Protein AF-A0A536AVV0-F1 (afdb_monomer)

Secondary structure (DSSP, 8-state):
-HHHHHHHHHHHHHHHHHHHHHHHHHHHHHHHHHTTTS-THHHHHHHHH----TTSPPP-HHHHHHHHHHHHHHHHHHHTT-

pLDDT: mean 83.12, std 11.62, range [50.41, 96.94]

Solvent-accessible surface area (backbone atoms only — not comparable to full-atom values): 4363 Å² total; per-residue (Å²): 116,70,70,62,54,53,51,51,36,50,52,51,22,52,52,28,43,52,50,14,51,65,40,20,38,66,33,52,54,48,42,60,76,37,70,88,77,54,67,72,65,57,47,51,50,38,35,36,67,24,75,90,48,92,92,55,69,68,53,28,38,61,29,41,51,51,12,52,52,27,41,53,50,16,51,46,47,54,52,76,73,113

Nearest PDB structures (foldseek):
  8ueo-assembly1_1W  TM=2.709E-01  e=8.437E+00  Sus scrofa

Foldseek 3Di:
DVVVLLVVLVVLLVVLLVQLCVLCVQLVVQQVVCVPPDDSPVSNCCQQCNDPDPPTDHHSVRSNVSSVVSNVVSVVSVVVVD

Structure (mmCIF, N/CA/C/O backbone):
data_AF-A0A536AVV0-F1
#
_entry.id   AF-A0A536AVV0-F1
#
loop_
_atom_site.group_PDB
_atom_site.id
_atom_site.type_symbol
_atom_site.label_atom_id
_atom_site.label_alt_id
_atom_site.label_comp_id
_atom_site.label_asym_id
_atom_site.label_entity_id
_atom_site.label_seq_id
_atom_site.pdbx_PDB_ins_code
_atom_site.Cartn_x
_atom_site.Cartn_y
_atom_site.Cartn_z
_atom_site.occupancy
_atom_site.B_iso_or_equiv
_atom_site.auth_seq_id
_atom_site.auth_comp_id
_atom_site.auth_asym_id
_atom_site.auth_atom_id
_atom_site.pdbx_PDB_model_num
ATOM 1 N N . MET A 1 1 ? -23.972 1.960 26.986 1.00 54.91 1 MET A N 1
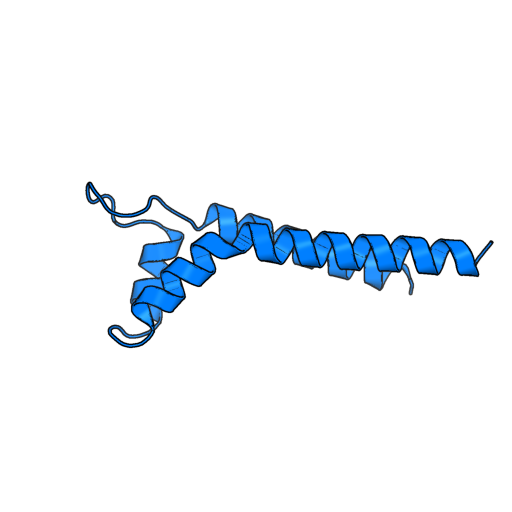ATOM 2 C CA . MET A 1 1 ? -23.089 2.902 26.253 1.00 54.91 1 MET A CA 1
ATOM 3 C C . MET A 1 1 ? -21.777 2.264 25.784 1.00 54.91 1 MET A C 1
ATOM 5 O O . MET A 1 1 ? -21.305 2.617 24.717 1.00 54.91 1 MET A O 1
ATOM 9 N N . VAL A 1 2 ? -21.217 1.281 26.501 1.00 57.66 2 VAL A N 1
ATOM 10 C CA . VAL A 1 2 ? -19.949 0.611 26.131 1.00 57.66 2 VAL A CA 1
ATOM 11 C C . VAL A 1 2 ? -20.026 -0.147 24.787 1.00 57.66 2 VAL A C 1
ATOM 13 O O . VAL A 1 2 ? -19.159 -0.004 23.931 1.00 57.66 2 VAL A O 1
ATOM 16 N N . ARG A 1 3 ? -21.120 -0.880 24.526 1.00 60.28 3 ARG A N 1
ATOM 17 C CA . ARG A 1 3 ? -21.289 -1.694 23.302 1.00 60.28 3 ARG A CA 1
ATOM 18 C C . ARG A 1 3 ? -21.385 -0.880 22.001 1.00 60.28 3 ARG A C 1
ATOM 20 O O . ARG A 1 3 ? -20.841 -1.313 20.992 1.00 60.28 3 ARG A O 1
ATOM 27 N N . SER A 1 4 ? -22.028 0.291 22.009 1.00 63.56 4 SER A N 1
ATOM 28 C CA . SER A 1 4 ? -22.142 1.152 20.816 1.00 63.56 4 SER A CA 1
ATOM 29 C C . SER A 1 4 ? -20.806 1.796 20.438 1.00 63.56 4 SER A C 1
ATOM 31 O O . SER A 1 4 ? -20.505 1.955 19.258 1.00 63.56 4 SER A O 1
ATOM 33 N N . TRP A 1 5 ? -19.973 2.096 21.434 1.00 67.25 5 TRP A N 1
ATOM 34 C CA . TRP A 1 5 ? -18.645 2.672 21.236 1.00 67.25 5 TRP A CA 1
ATOM 35 C C . TRP A 1 5 ? -17.669 1.673 20.590 1.00 67.25 5 TRP A C 1
ATOM 37 O O . TRP A 1 5 ? -16.875 2.030 19.720 1.00 67.25 5 TRP A O 1
ATOM 47 N N . HIS A 1 6 ? -17.793 0.387 20.935 1.00 75.00 6 HIS A N 1
ATOM 48 C CA . HIS A 1 6 ? -17.014 -0.679 20.300 1.00 75.00 6 HIS A CA 1
ATOM 49 C C . HIS A 1 6 ? -17.368 -0.889 18.827 1.00 75.00 6 HIS A C 1
ATOM 51 O O . HIS A 1 6 ? -16.467 -1.085 18.012 1.00 75.00 6 HIS A O 1
ATOM 57 N N . VAL A 1 7 ? -18.657 -0.817 18.479 1.00 80.38 7 VAL A N 1
ATOM 58 C CA . VAL A 1 7 ? -19.105 -0.929 17.083 1.00 80.38 7 VAL A CA 1
ATOM 59 C C . VAL A 1 7 ? -18.577 0.250 16.268 1.00 80.38 7 VAL A C 1
ATOM 61 O O . VAL A 1 7 ? -17.985 0.027 15.220 1.00 80.38 7 VAL A O 1
ATOM 64 N N . ALA A 1 8 ? -18.673 1.478 16.788 1.00 83.88 8 ALA A N 1
ATOM 65 C CA . ALA A 1 8 ? -18.167 2.667 16.102 1.00 83.88 8 ALA A CA 1
ATOM 66 C C . ALA A 1 8 ? -16.661 2.574 15.787 1.00 83.88 8 ALA A C 1
ATOM 68 O O . ALA A 1 8 ? -16.257 2.779 14.644 1.00 83.88 8 ALA A O 1
ATOM 69 N N . ASN A 1 9 ? -15.826 2.181 16.756 1.00 85.06 9 ASN A N 1
ATOM 70 C CA . ASN A 1 9 ? -14.383 2.038 16.528 1.00 85.06 9 ASN A CA 1
ATOM 71 C C . ASN A 1 9 ? -14.029 0.881 15.582 1.00 85.06 9 ASN A C 1
ATOM 73 O O . ASN A 1 9 ? -12.985 0.921 14.929 1.00 85.06 9 ASN A O 1
ATOM 77 N N . LEU A 1 10 ? -14.848 -0.176 15.526 1.00 86.69 10 LEU A N 1
ATOM 78 C CA . LEU A 1 10 ? -14.716 -1.250 14.533 1.00 86.69 10 LEU A CA 1
ATOM 79 C C . LEU A 1 10 ? -15.024 -0.742 13.137 1.00 86.69 10 LEU A C 1
ATOM 81 O O . LEU A 1 10 ? -14.203 -0.925 12.242 1.00 86.69 10 LEU A O 1
ATOM 85 N N . THR A 1 11 ? -16.144 -0.048 12.974 1.00 90.44 11 THR A N 1
ATOM 86 C CA . THR A 1 11 ? -16.527 0.547 11.698 1.00 90.44 11 THR A CA 1
ATOM 87 C C . THR A 1 11 ? -15.458 1.519 11.202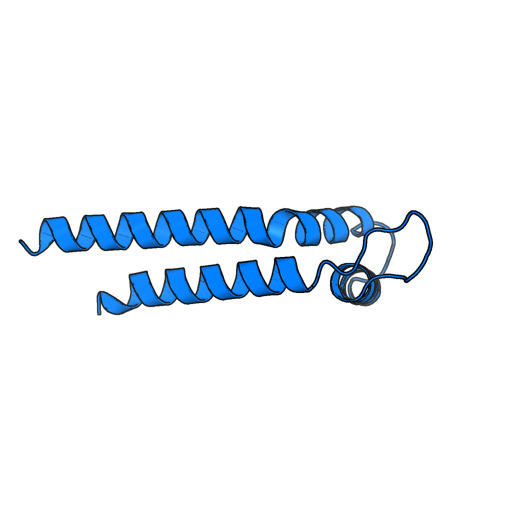 1.00 90.44 11 THR A C 1
ATOM 89 O O . THR A 1 11 ? -15.037 1.415 10.055 1.00 90.44 11 THR A O 1
ATOM 92 N N . VAL A 1 12 ? -14.938 2.394 12.069 1.00 91.81 12 VAL A N 1
ATOM 93 C CA . VAL A 1 12 ? -13.858 3.330 11.713 1.00 91.81 12 VAL A CA 1
ATOM 94 C C . VAL A 1 12 ? -12.592 2.590 11.280 1.00 91.81 12 VAL A C 1
ATOM 96 O O . VAL A 1 12 ? -12.027 2.917 10.241 1.00 91.81 12 VAL A O 1
ATOM 99 N N . ALA A 1 13 ? -12.160 1.564 12.019 1.00 91.75 13 ALA A N 1
ATOM 100 C CA . ALA A 1 13 ? -10.973 0.793 11.648 1.00 91.75 13 ALA A CA 1
ATOM 101 C C . ALA A 1 13 ? -11.135 0.091 10.285 1.00 91.75 13 ALA A C 1
ATOM 103 O O . ALA A 1 13 ? -10.200 0.090 9.487 1.00 91.75 13 ALA A O 1
ATOM 104 N N . VAL A 1 14 ? -12.321 -0.456 9.991 1.00 93.88 14 VAL A N 1
ATOM 105 C CA . VAL A 1 14 ? -12.615 -1.085 8.692 1.00 93.88 14 VAL A CA 1
ATOM 106 C C . VAL A 1 14 ? -12.612 -0.053 7.563 1.00 93.88 14 VAL A C 1
ATOM 108 O O . VAL A 1 14 ? -12.011 -0.300 6.522 1.00 93.88 14 VAL A O 1
ATOM 111 N N . LEU A 1 15 ? -13.224 1.116 7.768 1.00 95.94 15 LEU A N 1
ATOM 112 C CA . LEU A 1 15 ? -13.230 2.193 6.772 1.00 95.94 15 LEU A CA 1
ATOM 113 C C . LEU A 1 15 ? -11.818 2.721 6.488 1.00 95.94 15 LEU A C 1
ATOM 115 O O . LEU A 1 15 ? -11.483 2.981 5.336 1.00 95.94 15 LEU A O 1
ATOM 119 N N . LEU A 1 16 ? -10.972 2.835 7.515 1.00 95.06 16 LEU A N 1
ATOM 120 C CA . LEU A 1 16 ? -9.573 3.235 7.356 1.00 95.06 16 LEU A CA 1
ATOM 121 C C . LEU A 1 16 ? -8.757 2.169 6.617 1.00 95.06 16 LEU A C 1
ATOM 123 O O . LEU A 1 16 ? -7.973 2.510 5.739 1.00 95.06 16 LEU A O 1
ATOM 127 N N . ALA A 1 17 ? -8.970 0.884 6.907 1.00 93.19 17 ALA A N 1
ATOM 128 C CA . ALA A 1 17 ? -8.329 -0.200 6.162 1.00 93.19 17 ALA A CA 1
ATOM 129 C C . ALA A 1 17 ? -8.775 -0.227 4.689 1.00 93.19 17 ALA A C 1
ATOM 131 O O . ALA A 1 17 ? -7.958 -0.429 3.791 1.00 93.19 17 ALA A O 1
ATOM 132 N N . TRP A 1 18 ? -10.056 0.039 4.430 1.00 95.62 18 TRP A N 1
ATOM 133 C CA . TRP A 1 18 ? -10.583 0.193 3.077 1.00 95.62 18 TRP A CA 1
ATOM 134 C C . TRP A 1 18 ? -9.927 1.377 2.355 1.00 95.62 18 TRP A C 1
ATOM 136 O O . TRP A 1 18 ? -9.434 1.222 1.240 1.00 95.62 18 TRP A O 1
ATOM 146 N N . ALA A 1 19 ? -9.835 2.538 3.009 1.00 93.94 19 ALA A N 1
ATOM 147 C CA . ALA A 1 19 ? -9.150 3.710 2.466 1.00 93.94 19 ALA A CA 1
ATOM 148 C C . ALA A 1 19 ? -7.663 3.435 2.186 1.00 93.94 19 ALA A C 1
ATOM 150 O O . ALA A 1 19 ? -7.156 3.841 1.141 1.00 93.94 19 ALA A O 1
ATOM 151 N N . ALA A 1 20 ? -6.981 2.696 3.068 1.00 95.25 20 ALA A N 1
ATOM 152 C CA . ALA A 1 20 ? -5.591 2.296 2.873 1.00 95.25 20 ALA A CA 1
ATOM 153 C C . ALA A 1 20 ? -5.393 1.492 1.585 1.00 95.25 20 ALA A C 1
ATOM 155 O O . ALA A 1 20 ? -4.458 1.761 0.829 1.00 95.25 20 ALA A O 1
ATOM 156 N N . TYR A 1 21 ? -6.285 0.530 1.329 1.00 93.62 21 TYR A N 1
ATOM 157 C CA . TYR A 1 21 ? -6.242 -0.301 0.130 1.00 93.62 21 TYR A CA 1
ATOM 158 C C . TYR A 1 21 ? -6.357 0.541 -1.142 1.00 93.62 21 TYR A C 1
ATOM 160 O O . TYR A 1 21 ? -5.500 0.444 -2.017 1.00 93.62 21 TYR A O 1
ATOM 168 N N . TRP A 1 22 ? -7.360 1.418 -1.220 1.00 96.12 22 TRP A N 1
ATOM 169 C CA . TRP A 1 22 ? -7.564 2.270 -2.396 1.00 96.12 22 TRP A CA 1
ATOM 170 C C . TRP A 1 22 ? -6.463 3.311 -2.581 1.00 96.12 22 TRP A C 1
ATOM 172 O O . TRP A 1 22 ? -6.081 3.598 -3.712 1.00 96.12 22 TRP A O 1
ATOM 182 N N . ALA A 1 23 ? -5.915 3.845 -1.488 1.00 93.88 23 ALA A N 1
ATOM 183 C CA . ALA A 1 23 ? -4.806 4.788 -1.547 1.00 93.88 23 ALA A CA 1
ATOM 184 C C . ALA A 1 23 ? -3.541 4.139 -2.127 1.00 93.88 23 ALA A C 1
ATOM 186 O O . ALA A 1 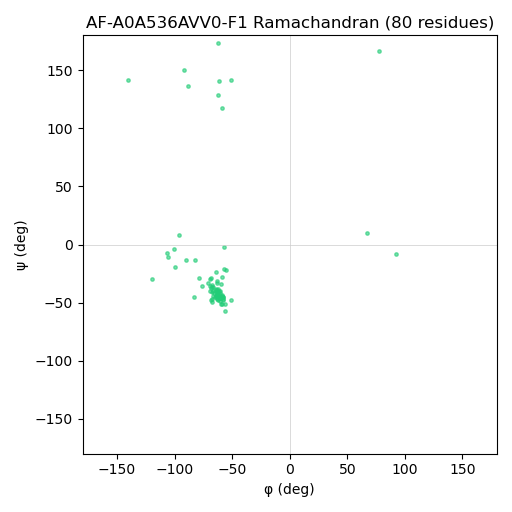23 ? -2.904 4.732 -2.996 1.00 93.88 23 ALA A O 1
ATOM 187 N N . ALA A 1 24 ? -3.209 2.920 -1.686 1.00 93.75 24 ALA A N 1
ATOM 188 C CA . ALA A 1 24 ? -2.021 2.190 -2.127 1.00 93.75 24 ALA A CA 1
ATOM 189 C C . ALA A 1 24 ? -2.201 1.452 -3.467 1.00 93.75 24 ALA A C 1
ATOM 191 O O . ALA A 1 24 ? -1.206 1.024 -4.055 1.00 93.75 24 ALA A O 1
ATOM 192 N N . LEU A 1 25 ? -3.439 1.305 -3.956 1.00 93.56 25 LEU A N 1
ATOM 193 C CA . LEU A 1 25 ? -3.777 0.504 -5.137 1.00 93.56 25 LEU A CA 1
ATOM 194 C C . LEU A 1 25 ? -2.914 0.818 -6.372 1.00 93.56 25 LEU A C 1
ATOM 196 O O . LEU A 1 25 ? -2.350 -0.122 -6.927 1.00 93.56 25 LEU A O 1
ATOM 200 N N . PRO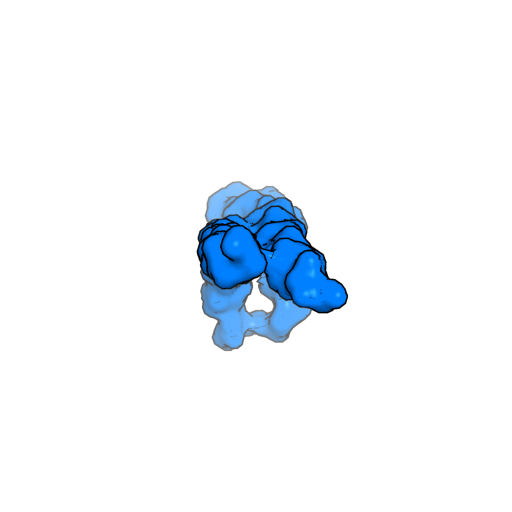 A 1 26 ? -2.699 2.092 -6.764 1.00 90.81 26 PRO A N 1
ATOM 201 C CA . PRO A 1 26 ? -1.898 2.398 -7.951 1.00 90.81 26 PRO A CA 1
ATOM 202 C C . PRO A 1 26 ? -0.448 1.915 -7.827 1.00 90.81 26 PRO A C 1
ATOM 204 O O . PRO A 1 26 ? 0.126 1.397 -8.783 1.00 90.81 26 PRO A O 1
ATOM 207 N N . TRP A 1 27 ? 0.145 2.040 -6.635 1.00 90.56 27 TRP A N 1
ATOM 208 C CA . TRP A 1 27 ? 1.508 1.572 -6.377 1.00 90.56 27 TRP A CA 1
ATOM 209 C C . TRP A 1 27 ? 1.584 0.039 -6.388 1.00 90.56 27 TRP A C 1
ATOM 211 O O . TRP A 1 27 ? 2.517 -0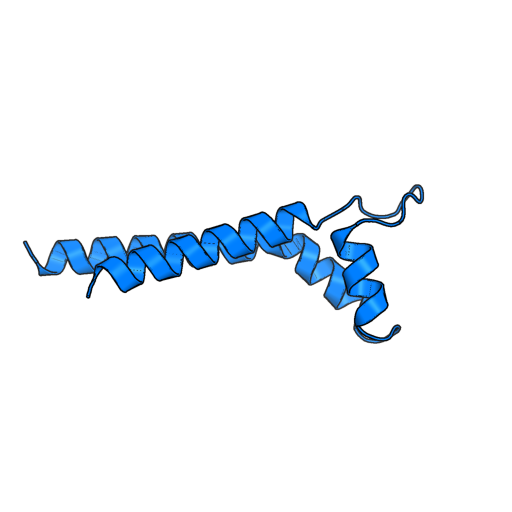.532 -6.952 1.00 90.56 27 TRP A O 1
ATOM 221 N N . LEU A 1 28 ? 0.575 -0.635 -5.823 1.00 89.50 28 LEU A N 1
ATOM 222 C CA . LEU A 1 28 ? 0.472 -2.096 -5.847 1.00 89.50 28 LEU A CA 1
ATOM 223 C C . LEU A 1 28 ? 0.320 -2.634 -7.272 1.00 89.50 28 LEU A C 1
ATOM 225 O O . LEU A 1 28 ? 0.983 -3.609 -7.626 1.00 89.50 28 LEU A O 1
ATOM 229 N N . ASP A 1 29 ? -0.516 -2.003 -8.092 1.00 89.69 29 ASP A N 1
ATOM 230 C CA . ASP A 1 29 ? -0.716 -2.403 -9.485 1.00 89.69 29 ASP A CA 1
ATOM 231 C C . ASP A 1 29 ? 0.534 -2.149 -10.331 1.00 89.69 29 ASP A C 1
ATOM 233 O O . ASP A 1 29 ? 0.897 -3.001 -11.145 1.00 89.69 29 ASP A O 1
ATOM 237 N N . CYS A 1 30 ? 1.261 -1.058 -10.065 1.00 87.00 30 CYS A N 1
ATOM 238 C CA . CYS A 1 30 ? 2.576 -0.827 -10.656 1.00 87.00 30 CYS A CA 1
ATOM 239 C C . CYS A 1 30 ? 3.531 -1.990 -10.349 1.00 87.00 30 CYS A C 1
ATOM 241 O O . CYS A 1 30 ? 4.071 -2.584 -11.274 1.00 87.00 30 CYS A O 1
ATOM 243 N N . ILE A 1 31 ? 3.683 -2.400 -9.082 1.00 87.06 31 ILE A N 1
ATOM 244 C CA . ILE A 1 31 ? 4.566 -3.527 -8.727 1.00 87.06 31 ILE A CA 1
ATOM 245 C C . ILE A 1 31 ? 4.117 -4.843 -9.364 1.00 87.06 31 ILE A C 1
ATOM 247 O O . ILE A 1 31 ? 4.952 -5.604 -9.858 1.00 87.06 31 ILE A O 1
ATOM 251 N N . ARG A 1 32 ? 2.808 -5.117 -9.385 1.00 87.25 32 ARG A N 1
ATOM 252 C CA . ARG A 1 32 ? 2.258 -6.337 -9.995 1.00 87.25 32 ARG A CA 1
ATOM 253 C C . ARG A 1 32 ? 2.596 -6.448 -11.477 1.00 87.25 32 ARG A C 1
ATOM 255 O O . ARG A 1 32 ? 2.842 -7.558 -11.941 1.00 87.25 32 ARG A O 1
ATOM 262 N N . ALA A 1 33 ? 2.676 -5.327 -12.194 1.00 85.00 33 ALA A N 1
ATOM 263 C CA . ALA A 1 33 ? 3.071 -5.312 -13.600 1.00 85.00 33 ALA A CA 1
ATOM 264 C C . ALA A 1 33 ? 4.519 -5.796 -13.833 1.00 85.00 33 ALA A C 1
ATOM 266 O O . ALA A 1 33 ? 4.827 -6.285 -14.917 1.00 85.00 33 ALA A O 1
ATOM 267 N N . PHE A 1 34 ? 5.398 -5.722 -12.825 1.00 79.94 34 PHE A N 1
ATOM 268 C CA . PHE A 1 34 ? 6.804 -6.142 -12.929 1.00 79.94 34 PHE A CA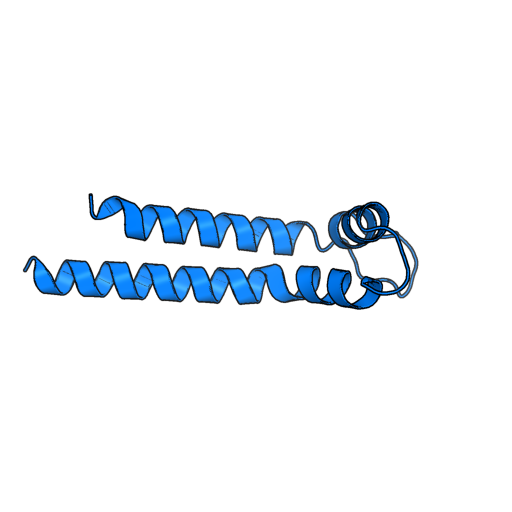 1
ATOM 269 C C . PHE A 1 34 ? 7.103 -7.527 -12.338 1.00 79.94 34 PHE A C 1
ATOM 271 O O . PHE A 1 34 ? 8.235 -7.999 -12.460 1.00 79.94 34 PHE A O 1
ATOM 278 N N . HIS A 1 35 ? 6.114 -8.192 -11.728 1.00 67.56 35 HIS A N 1
ATOM 279 C CA . HIS A 1 35 ? 6.283 -9.407 -10.912 1.00 67.56 35 HIS A CA 1
ATOM 280 C C . HIS A 1 35 ? 7.002 -10.571 -11.628 1.00 67.56 35 HIS A C 1
ATOM 282 O O . HIS A 1 35 ? 7.580 -11.426 -10.965 1.00 67.56 35 HIS A O 1
ATOM 288 N N . ALA A 1 36 ? 7.013 -10.602 -12.963 1.00 65.31 36 ALA A N 1
ATOM 289 C CA . ALA A 1 36 ? 7.604 -11.692 -13.743 1.00 65.31 36 ALA A CA 1
ATOM 290 C C . ALA A 1 36 ? 8.943 -11.359 -14.431 1.00 65.31 36 ALA A C 1
ATOM 292 O O . ALA A 1 36 ? 9.539 -12.250 -15.029 1.00 65.31 36 ALA A O 1
ATOM 293 N N . ILE A 1 37 ? 9.402 -10.101 -14.409 1.00 65.75 37 ILE A N 1
ATOM 294 C CA . ILE A 1 37 ? 10.410 -9.626 -15.380 1.00 65.75 37 ILE A CA 1
ATOM 295 C C . ILE A 1 37 ? 11.698 -9.136 -14.705 1.00 65.75 37 ILE A C 1
ATOM 297 O O . ILE A 1 37 ? 12.769 -9.225 -15.301 1.00 65.75 37 ILE A O 1
ATOM 301 N N . VAL A 1 38 ? 11.625 -8.621 -13.474 1.00 69.31 38 VAL A N 1
ATOM 302 C CA . VAL A 1 38 ? 12.747 -7.900 -12.851 1.00 69.31 38 VAL A CA 1
ATOM 303 C C . VAL A 1 38 ? 12.862 -8.269 -11.365 1.00 69.31 38 VAL A C 1
ATOM 305 O O . VAL A 1 38 ? 11.828 -8.423 -10.709 1.00 69.31 38 VAL A O 1
ATOM 308 N N . PRO A 1 39 ? 14.079 -8.410 -10.799 1.00 74.94 39 PRO A N 1
ATOM 309 C CA . PRO A 1 39 ? 14.265 -8.541 -9.353 1.00 74.94 39 PRO A CA 1
ATOM 310 C C . PRO A 1 39 ? 13.531 -7.430 -8.601 1.00 74.94 39 PRO A C 1
ATOM 312 O O . PRO A 1 39 ? 13.541 -6.283 -9.028 1.00 74.94 39 PRO A O 1
ATOM 315 N N . ILE A 1 40 ? 12.928 -7.765 -7.456 1.00 75.06 40 ILE A N 1
ATOM 316 C CA . ILE A 1 40 ? 11.951 -6.922 -6.740 1.00 75.06 40 ILE A CA 1
ATOM 317 C C . ILE A 1 40 ? 12.454 -5.513 -6.360 1.00 75.06 40 ILE A C 1
ATOM 319 O O . ILE A 1 40 ? 11.647 -4.610 -6.151 1.00 75.06 40 ILE A O 1
ATOM 323 N N . GLY A 1 41 ? 13.773 -5.300 -6.297 1.00 78.50 41 GLY A N 1
ATOM 324 C CA . GLY A 1 41 ? 14.387 -4.016 -5.944 1.00 78.50 41 GLY A CA 1
ATOM 325 C C . GLY A 1 41 ? 14.166 -2.908 -6.980 1.00 78.50 41 GLY A C 1
ATOM 326 O O . GLY A 1 41 ? 13.765 -1.801 -6.613 1.00 78.50 41 GLY A O 1
ATOM 327 N N . GLU A 1 42 ? 14.371 -3.199 -8.268 1.00 79.75 42 GLU A N 1
ATOM 328 C CA . GLU A 1 42 ? 14.105 -2.257 -9.361 1.00 79.75 42 GLU A CA 1
ATOM 329 C C . GLU A 1 42 ? 12.653 -1.749 -9.369 1.00 79.75 42 GLU A C 1
ATOM 331 O O . GLU A 1 42 ? 12.461 -0.538 -9.267 1.00 79.75 42 GLU A O 1
ATOM 336 N N . PRO A 1 43 ? 11.613 -2.602 -9.445 1.00 81.69 43 PRO A N 1
ATOM 337 C CA . PRO A 1 43 ? 10.234 -2.145 -9.530 1.00 81.69 43 PRO A CA 1
ATOM 338 C C . PRO A 1 43 ? 9.797 -1.379 -8.284 1.00 81.69 43 PRO A C 1
ATOM 340 O O . PRO A 1 43 ? 9.045 -0.417 -8.415 1.00 81.69 43 PRO A O 1
ATOM 343 N N . LEU A 1 44 ? 10.328 -1.703 -7.096 1.00 85.00 44 LEU A N 1
ATOM 344 C CA . LEU A 1 44 ? 10.132 -0.855 -5.919 1.00 85.00 44 LEU A CA 1
ATOM 345 C C . LEU A 1 44 ? 10.669 0.554 -6.162 1.00 85.00 44 LEU A C 1
ATOM 347 O O . LEU A 1 44 ? 9.944 1.526 -5.956 1.00 85.00 44 LEU A O 1
ATOM 351 N N . ARG A 1 45 ? 11.917 0.696 -6.620 1.00 84.50 45 ARG A N 1
ATOM 352 C CA . ARG A 1 45 ? 12.502 2.017 -6.880 1.00 84.50 45 ARG A CA 1
ATOM 353 C C . ARG A 1 45 ? 11.706 2.777 -7.942 1.00 84.50 45 ARG A C 1
ATOM 355 O O . ARG A 1 45 ? 11.402 3.951 -7.751 1.00 84.50 45 ARG A O 1
ATOM 362 N N . LEU A 1 46 ? 11.334 2.097 -9.023 1.00 84.19 46 LEU A N 1
ATOM 363 C CA . LEU A 1 46 ? 10.640 2.689 -10.164 1.00 84.19 46 LEU A CA 1
ATOM 364 C C . LEU A 1 46 ? 9.217 3.133 -9.820 1.00 84.19 46 LEU A C 1
ATOM 366 O O . LEU A 1 46 ? 8.855 4.269 -10.107 1.00 84.19 46 LEU A O 1
ATOM 370 N N . CYS A 1 47 ? 8.428 2.289 -9.157 1.00 86.69 47 CYS A N 1
ATOM 371 C CA . CYS A 1 47 ? 7.062 2.637 -8.764 1.00 86.69 47 CYS A CA 1
ATOM 372 C C . CYS A 1 47 ? 7.038 3.710 -7.666 1.00 86.69 47 CYS A C 1
ATOM 374 O O . CYS A 1 47 ? 6.111 4.514 -7.597 1.00 86.69 47 CYS A O 1
ATOM 376 N N . THR A 1 48 ? 8.061 3.765 -6.809 1.00 88.31 48 THR A N 1
ATOM 377 C CA . THR A 1 48 ? 8.095 4.720 -5.691 1.00 88.31 48 THR A CA 1
ATOM 378 C C . THR A 1 48 ? 8.596 6.098 -6.123 1.00 88.31 48 THR A C 1
ATOM 380 O O . THR A 1 48 ? 7.9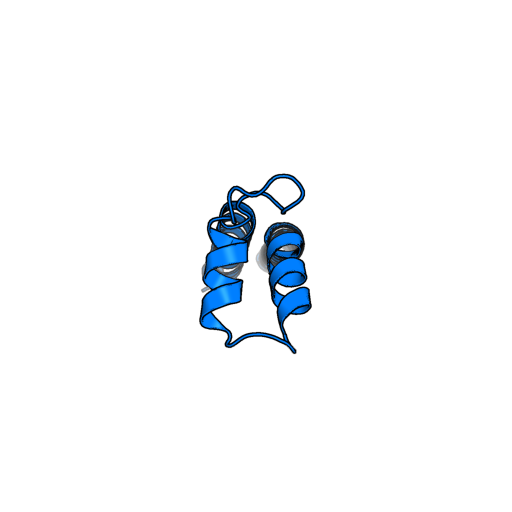76 7.103 -5.775 1.00 88.31 48 THR A O 1
ATOM 383 N N . PHE A 1 49 ? 9.679 6.160 -6.904 1.00 86.44 49 PHE A N 1
ATOM 384 C CA . PHE A 1 49 ? 10.350 7.415 -7.270 1.00 86.44 49 PHE A CA 1
ATOM 385 C C . PHE A 1 49 ? 10.109 7.860 -8.720 1.00 86.44 49 PHE A C 1
ATOM 387 O O . PHE A 1 49 ? 10.411 9.001 -9.062 1.00 86.44 49 PHE A O 1
ATOM 394 N N . GLY A 1 50 ? 9.519 7.005 -9.558 1.00 79.94 50 GLY A N 1
ATOM 395 C CA . GLY A 1 50 ? 9.299 7.280 -10.976 1.00 79.94 50 GLY A CA 1
ATOM 396 C C . GLY A 1 50 ? 10.561 7.108 -11.830 1.00 79.94 50 GLY A C 1
ATOM 397 O O . GLY A 1 50 ? 11.681 7.005 -11.328 1.00 79.94 50 GLY A O 1
ATOM 398 N N . PHE A 1 51 ? 10.365 7.063 -13.151 1.00 74.00 51 PHE A N 1
ATOM 399 C CA . PHE A 1 51 ? 11.444 6.899 -14.141 1.00 74.00 51 PHE A CA 1
ATOM 400 C C . PHE A 1 51 ? 11.872 8.230 -14.789 1.00 74.00 51 PHE A C 1
ATOM 402 O O . PHE A 1 51 ? 12.942 8.315 -15.381 1.00 74.00 51 PHE A O 1
ATOM 409 N N . GLY A 1 52 ? 11.029 9.269 -14.725 1.00 66.81 52 GLY A N 1
ATOM 410 C CA . GLY A 1 52 ? 11.252 10.526 -15.455 1.00 66.81 52 GLY A CA 1
ATOM 411 C C . GLY A 1 52 ? 11.157 10.394 -16.984 1.00 66.81 52 GLY A C 1
ATOM 412 O O . GLY A 1 52 ? 11.499 11.334 -17.695 1.00 66.81 52 GLY A O 1
ATOM 413 N N . LEU A 1 53 ? 10.697 9.244 -17.495 1.00 67.56 53 LEU A N 1
ATOM 414 C CA . LEU A 1 53 ? 10.488 9.005 -18.922 1.00 67.56 53 LEU A CA 1
ATOM 415 C C . LEU A 1 53 ? 9.075 9.429 -19.354 1.00 67.56 53 LEU A C 1
ATOM 417 O O . LEU A 1 53 ? 8.102 9.085 -18.674 1.00 67.56 53 LEU A O 1
ATOM 421 N N . PRO A 1 54 ? 8.929 10.117 -20.500 1.00 61.72 54 PRO A N 1
ATOM 422 C CA . PRO A 1 54 ? 7.619 10.434 -21.056 1.00 61.72 54 PRO A CA 1
ATOM 423 C C . PRO A 1 54 ? 6.855 9.145 -21.397 1.00 61.72 54 PRO A C 1
ATOM 425 O O . PRO A 1 54 ? 7.383 8.256 -22.059 1.00 61.72 54 PRO A O 1
ATOM 428 N N . GLY A 1 55 ? 5.612 9.042 -20.917 1.00 67.06 55 GLY A N 1
ATOM 429 C CA . GLY A 1 55 ? 4.761 7.852 -21.066 1.00 67.06 55 GLY A CA 1
ATOM 430 C C . GLY A 1 55 ? 4.843 6.849 -19.909 1.00 67.06 55 GLY A C 1
ATOM 431 O O . GLY A 1 55 ? 4.025 5.934 -19.850 1.00 67.06 55 GLY A O 1
ATOM 432 N N . PHE A 1 56 ? 5.771 7.031 -18.963 1.00 68.50 56 PHE A N 1
ATOM 433 C CA . PHE A 1 56 ? 5.818 6.248 -17.728 1.00 68.50 56 PHE A CA 1
ATOM 434 C C . PHE A 1 56 ? 5.031 6.931 -16.607 1.00 68.50 56 PHE A C 1
ATOM 436 O O . PHE A 1 56 ? 4.929 8.157 -16.557 1.00 68.50 56 PHE A O 1
ATOM 443 N N . GLN A 1 57 ? 4.478 6.133 -15.693 1.00 69.56 57 GLN A N 1
ATOM 444 C CA . GLN A 1 57 ? 3.728 6.663 -14.556 1.00 69.56 57 GLN A CA 1
ATOM 445 C C . GLN A 1 57 ? 4.640 7.534 -13.675 1.00 69.56 57 GLN A C 1
ATOM 447 O O . GLN A 1 57 ? 5.819 7.223 -13.478 1.00 69.56 57 GLN A O 1
ATOM 452 N N . GLY A 1 58 ? 4.095 8.648 -13.173 1.00 77.31 58 GLY A N 1
ATOM 453 C CA . GLY A 1 58 ? 4.787 9.514 -12.215 1.00 77.31 58 GLY A CA 1
ATOM 454 C C . GLY A 1 58 ? 5.090 8.790 -10.894 1.00 77.31 58 GLY A C 1
ATOM 455 O O . GLY A 1 58 ? 4.644 7.662 -10.695 1.00 77.31 58 GLY A O 1
ATOM 456 N N . PRO A 1 59 ? 5.843 9.410 -9.970 1.00 84.69 59 PRO A N 1
ATOM 457 C CA . PRO A 1 59 ? 6.171 8.794 -8.684 1.00 84.69 59 PRO A CA 1
ATOM 458 C C . PRO A 1 59 ? 4.905 8.451 -7.881 1.00 84.69 59 PRO A C 1
ATOM 460 O O . PRO A 1 59 ? 4.165 9.345 -7.474 1.00 84.69 59 PRO A O 1
ATOM 463 N N . LEU A 1 60 ? 4.679 7.161 -7.604 1.00 89.94 60 LEU A N 1
ATOM 464 C CA . LEU A 1 60 ? 3.532 6.670 -6.821 1.00 89.94 60 LEU A CA 1
ATOM 465 C C . LEU A 1 60 ? 3.886 6.453 -5.343 1.00 89.94 60 LEU A C 1
ATOM 467 O O . LEU A 1 60 ? 3.089 5.912 -4.578 1.00 89.94 60 LEU A O 1
ATOM 471 N N . GLY A 1 61 ? 5.077 6.866 -4.901 1.00 87.81 61 GLY A N 1
ATOM 472 C CA . GLY A 1 61 ? 5.485 6.737 -3.501 1.00 87.81 61 GLY A CA 1
ATOM 473 C C . GLY A 1 61 ? 4.544 7.456 -2.529 1.00 87.81 61 GLY A C 1
ATOM 474 O O . GLY A 1 61 ? 4.360 7.003 -1.401 1.00 87.81 61 GLY A O 1
ATOM 475 N N . TRP A 1 62 ? 3.877 8.524 -2.975 1.00 89.56 62 TRP A N 1
ATOM 476 C CA . TRP A 1 62 ? 2.895 9.237 -2.157 1.00 89.56 62 TRP A CA 1
ATOM 477 C C . TRP A 1 62 ? 1.635 8.407 -1.882 1.00 89.56 62 TRP A C 1
ATOM 479 O O . TRP A 1 62 ? 1.108 8.423 -0.772 1.00 89.56 62 TRP A O 1
ATOM 489 N N . ASN A 1 63 ? 1.190 7.623 -2.866 1.00 91.94 63 ASN A N 1
ATOM 490 C CA . ASN A 1 63 ? 0.073 6.687 -2.738 1.00 91.94 63 ASN A CA 1
ATOM 491 C C . ASN A 1 63 ? 0.376 5.597 -1.706 1.00 91.94 63 ASN A C 1
ATOM 493 O O . ASN A 1 63 ? -0.452 5.307 -0.839 1.00 91.94 63 ASN A O 1
ATOM 497 N N . LEU A 1 64 ? 1.594 5.047 -1.755 1.00 90.31 64 LEU A N 1
ATOM 498 C CA . LEU A 1 64 ? 2.070 4.095 -0.756 1.00 90.31 64 LEU A CA 1
ATOM 499 C C . LEU A 1 64 ? 2.083 4.722 0.643 1.00 90.31 64 LEU A C 1
ATOM 501 O O . LEU A 1 64 ? 1.553 4.134 1.585 1.00 90.31 64 LEU A O 1
ATOM 505 N N . LEU A 1 65 ? 2.650 5.924 0.776 1.00 93.50 65 LEU A N 1
ATOM 506 C CA . LEU A 1 65 ? 2.738 6.632 2.051 1.00 93.50 65 LEU A CA 1
ATOM 507 C C . LEU A 1 65 ? 1.348 6.911 2.639 1.00 93.50 65 LEU A C 1
ATOM 509 O O . LEU A 1 65 ? 1.113 6.636 3.814 1.00 93.50 65 LEU A O 1
ATOM 513 N N . ALA A 1 66 ? 0.406 7.378 1.819 1.00 92.75 66 ALA A N 1
ATOM 514 C CA . ALA A 1 66 ? -0.981 7.571 2.228 1.00 92.75 66 ALA A CA 1
ATOM 515 C C . ALA A 1 66 ? -1.617 6.257 2.716 1.00 92.75 66 ALA A C 1
ATOM 517 O O . ALA A 1 66 ? -2.240 6.235 3.778 1.00 92.75 66 ALA A O 1
ATOM 518 N N . GLY A 1 67 ? -1.406 5.149 1.998 1.00 92.81 67 GLY A N 1
ATOM 519 C CA . GLY A 1 67 ? -1.861 3.824 2.421 1.00 92.81 67 GLY A CA 1
ATOM 520 C C . GLY A 1 67 ? -1.306 3.413 3.788 1.00 92.81 67 GLY A C 1
ATOM 521 O O . GLY A 1 67 ? -2.068 3.013 4.668 1.00 92.81 67 GLY A O 1
ATOM 522 N N . VAL A 1 68 ? 0.002 3.583 4.007 1.00 94.56 68 VAL A N 1
ATOM 523 C 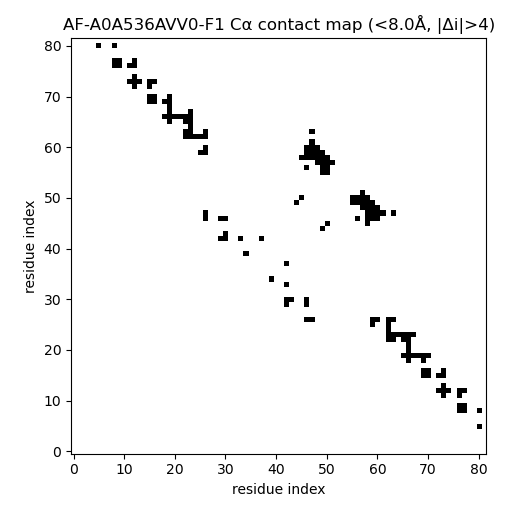CA . VAL A 1 68 ? 0.665 3.285 5.290 1.00 94.56 68 VAL A CA 1
ATOM 524 C C . VAL A 1 68 ? 0.089 4.132 6.428 1.00 94.56 68 VAL A C 1
ATOM 526 O O . VAL A 1 68 ? -0.176 3.608 7.511 1.00 94.56 68 VAL A O 1
ATOM 529 N N . LEU A 1 69 ? -0.166 5.421 6.188 1.00 96.94 69 LEU A N 1
ATOM 530 C CA . LEU A 1 69 ? -0.784 6.310 7.174 1.00 96.94 69 LEU A CA 1
ATOM 531 C C . LEU A 1 69 ? -2.206 5.867 7.542 1.00 96.94 69 LEU A C 1
ATOM 533 O O . LEU A 1 69 ? -2.552 5.849 8.724 1.00 96.94 69 LEU A O 1
ATOM 537 N N . TYR A 1 70 ? -3.016 5.448 6.566 1.00 95.44 70 TYR A N 1
ATOM 538 C CA . TYR A 1 70 ? -4.344 4.895 6.838 1.00 95.44 70 TYR A CA 1
ATOM 539 C C . TYR A 1 70 ? -4.285 3.587 7.636 1.00 95.44 70 TYR A C 1
ATOM 541 O O . TYR A 1 70 ? -5.093 3.399 8.547 1.00 95.44 70 TYR A O 1
ATOM 549 N N . VAL A 1 71 ? -3.309 2.710 7.368 1.00 94.69 71 VAL A N 1
ATOM 550 C CA . VAL A 1 71 ? -3.088 1.497 8.175 1.00 94.69 71 VAL A CA 1
ATOM 551 C C . VAL A 1 71 ? -2.713 1.860 9.610 1.00 94.69 71 VAL A C 1
ATOM 553 O O . VAL A 1 71 ? -3.301 1.323 10.548 1.00 94.69 71 VAL A O 1
ATOM 556 N N . ALA A 1 72 ? -1.783 2.797 9.803 1.00 95.25 72 ALA A N 1
ATOM 557 C CA . ALA A 1 72 ? -1.398 3.262 11.133 1.00 95.25 72 ALA A CA 1
ATOM 558 C C . ALA A 1 72 ? -2.601 3.841 11.898 1.00 95.25 72 ALA A C 1
ATOM 560 O O . ALA A 1 72 ? -2.819 3.501 13.063 1.00 95.25 72 ALA A O 1
ATOM 561 N N . ALA A 1 73 ? -3.434 4.642 11.227 1.00 92.69 73 ALA A N 1
ATOM 562 C CA . ALA A 1 73 ? -4.669 5.173 11.797 1.00 92.69 73 ALA A CA 1
ATOM 563 C C . ALA A 1 73 ? -5.675 4.062 12.149 1.00 92.69 73 ALA A C 1
ATOM 565 O O . ALA A 1 73 ? -6.287 4.110 13.218 1.00 92.69 73 ALA A O 1
ATOM 566 N N . ALA A 1 74 ? -5.827 3.040 11.298 1.00 91.75 74 ALA A N 1
ATOM 567 C CA . ALA A 1 74 ? -6.700 1.894 11.555 1.00 91.75 74 ALA A CA 1
ATOM 568 C C . ALA A 1 74 ? -6.239 1.093 12.783 1.00 91.75 74 ALA A C 1
ATOM 570 O O . ALA A 1 74 ? -7.051 0.778 13.657 1.00 91.75 74 ALA A O 1
ATOM 571 N N . ILE A 1 75 ? -4.933 0.815 12.881 1.00 92.00 75 ILE A N 1
ATOM 572 C CA . ILE A 1 75 ? -4.319 0.133 14.027 1.00 92.00 75 ILE A CA 1
ATOM 573 C C . ILE A 1 75 ? -4.546 0.948 15.292 1.00 92.00 75 ILE A C 1
ATOM 575 O O . ILE A 1 75 ? -4.965 0.402 16.306 1.00 92.00 75 ILE A O 1
ATOM 579 N N . TRP A 1 76 ? -4.328 2.258 15.237 1.00 91.38 76 TRP A N 1
ATOM 580 C CA . TRP A 1 76 ? -4.519 3.131 16.384 1.00 91.38 76 TRP A CA 1
ATOM 581 C C . TRP A 1 76 ? -5.985 3.217 16.830 1.00 91.38 76 TRP A C 1
ATOM 583 O O . TRP A 1 76 ? -6.267 3.116 18.023 1.00 91.38 76 TRP A O 1
ATOM 593 N N . ALA A 1 77 ? -6.936 3.316 15.896 1.00 87.62 77 ALA A N 1
ATOM 594 C CA . ALA A 1 77 ? -8.370 3.281 16.198 1.00 87.62 77 ALA A CA 1
ATOM 595 C C . ALA A 1 77 ? -8.809 1.932 16.801 1.00 87.62 77 ALA A C 1
ATOM 597 O O . ALA A 1 77 ? -9.700 1.878 17.653 1.00 87.62 77 ALA A O 1
ATOM 598 N N . ALA A 1 78 ? -8.173 0.832 16.389 1.00 84.94 78 ALA A N 1
ATOM 599 C CA . ALA A 1 78 ? -8.388 -0.486 16.976 1.00 84.94 78 ALA A CA 1
ATOM 600 C C . ALA A 1 78 ? -7.699 -0.650 18.344 1.00 84.94 78 ALA A C 1
ATOM 602 O O . ALA A 1 78 ? -8.265 -1.289 19.230 1.00 84.94 78 ALA A O 1
ATOM 603 N N . ALA A 1 79 ? -6.515 -0.063 18.532 1.00 85.31 79 ALA A N 1
ATOM 604 C CA . ALA A 1 79 ? -5.700 -0.162 19.742 1.00 85.31 79 A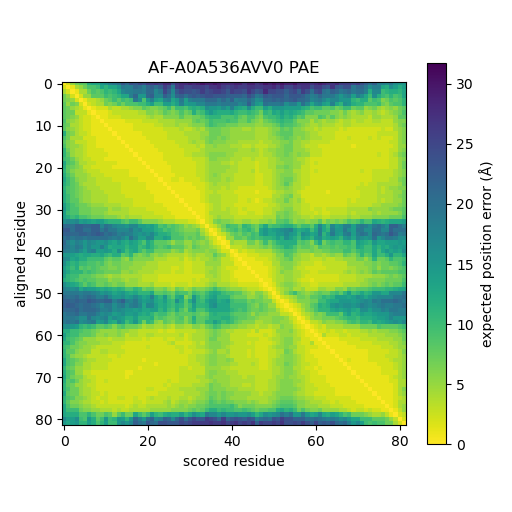LA A CA 1
ATOM 605 C C . ALA A 1 79 ? -6.184 0.752 20.873 1.00 85.31 79 ALA A C 1
ATOM 607 O O . ALA A 1 79 ? -6.089 0.353 22.026 1.00 85.31 79 ALA A O 1
ATOM 608 N N . ARG A 1 80 ? -6.812 1.898 20.560 1.00 75.38 80 ARG A N 1
ATOM 609 C CA . ARG A 1 80 ? -7.548 2.765 21.511 1.00 75.38 80 ARG A CA 1
ATOM 610 C C . ARG A 1 80 ? -8.682 2.057 22.272 1.00 75.38 80 ARG A C 1
ATOM 612 O O . ARG A 1 80 ? -9.378 2.681 23.067 1.00 75.38 80 ARG A O 1
ATOM 619 N N . ARG A 1 81 ? -8.921 0.779 21.972 1.00 59.44 81 ARG A N 1
ATOM 620 C CA . ARG A 1 81 ? -9.853 -0.108 22.671 1.00 59.44 81 ARG A CA 1
ATOM 621 C C . ARG A 1 81 ? -9.219 -0.876 23.837 1.00 59.44 81 ARG A C 1
ATOM 623 O O . ARG A 1 81 ? -9.983 -1.513 24.556 1.00 59.44 81 ARG A O 1
ATOM 630 N N . ARG A 1 82 ? -7.885 -0.898 23.960 1.00 50.41 82 ARG A N 1
ATOM 631 C CA . ARG A 1 82 ? -7.181 -1.367 25.164 1.00 50.41 82 ARG A CA 1
ATOM 632 C C . ARG A 1 82 ? -7.083 -0.224 26.161 1.00 50.41 82 ARG A C 1
ATOM 634 O O . ARG A 1 82 ? -7.222 -0.527 27.360 1.00 50.41 82 ARG A O 1
#

Mean predicted aligned error: 6.98 Å

Sequence (82 aa):
MVRSWHVANLTVAVLLAWAAYWAALPWLDCIRAFHAIVPIGEPLRLCTFGFGLPGFQGPLGWNLLAGVLYVAAAIWAAARRR

Radius of gyration: 16.83 Å; Cα contacts (8 Å, |Δi|>4): 84; chains: 1; bounding box: 38×22×47 Å